Protein AF-A0A2R4WXE6-F1 (afdb_monomer_lite)

Secondary structure (DSSP, 8-state):
----------HHHHHHHHHHHHHHHHHHHHHHHHHHS-PPP-----------SHHHHHHHHHHHHHH-HHHHHHHHHHHHHHHHHHHHHHHHHHHHHHHHHHHT-TTSHHHHHHHHHHHHTTTTTTS--TT-

Foldseek 3Di:
DDPPPDPPPDPLLVVLLVQLLVLLVQLVVVVVVVVPPDDDPPPPDDDPDQPPDPVSVVVVLVVCCVVPVSNSVSLVSLLVSLLVLCVSRRLVSLVVSLVVSLVVDVVCSVVSNVSSVVSPAPRPPPHDGSVD

Sequence (132 aa):
MPVQSKPWTSPDVRAAELALDKLLSAIIAHDATRDQEPRGPIKATPFWFVSLDDAALAQAAFDELVRDPIHYALRHGVKRLGRELHRLGGLDAMSAAIDRVADMDPRHSGRRVSIMDSAWNGIGEGSARWWS

pLDDT: mean 81.9, std 17.89, range [36.03, 98.31]

Structure (mmCIF, N/CA/C/O backbone):
data_AF-A0A2R4WXE6-F1
#
_entry.id   AF-A0A2R4WXE6-F1
#
loop_
_atom_site.group_PDB
_atom_site.id
_atom_site.type_symbol
_atom_site.label_atom_id
_atom_site.label_alt_id
_atom_site.label_comp_id
_atom_site.label_asym_id
_atom_site.label_entity_id
_atom_site.label_seq_id
_atom_site.pdbx_PDB_ins_code
_atom_site.Cartn_x
_atom_site.Cartn_y
_atom_site.Cartn_z
_atom_site.occupancy
_atom_site.B_iso_or_equiv
_atom_site.auth_seq_id
_atom_site.auth_comp_id
_atom_site.auth_asym_id
_atom_site.auth_atom_id
_atom_site.pdbx_PDB_model_num
ATOM 1 N N . MET A 1 1 ? -22.495 15.447 20.104 1.00 36.03 1 MET A N 1
ATOM 2 C CA . MET A 1 1 ? -22.653 13.985 20.272 1.00 36.03 1 MET A CA 1
ATOM 3 C C . MET A 1 1 ? -21.298 13.345 20.040 1.00 36.03 1 MET A C 1
ATOM 5 O O . MET A 1 1 ? -20.659 13.757 19.079 1.00 36.03 1 MET A O 1
ATOM 9 N N . PRO A 1 2 ? -20.813 12.426 20.889 1.00 42.31 2 PRO A N 1
ATOM 10 C CA . PRO A 1 2 ? -19.559 11.748 20.606 1.00 42.31 2 PRO A CA 1
ATOM 11 C C . PRO A 1 2 ? -19.811 10.750 19.475 1.00 42.31 2 PRO A C 1
ATOM 13 O O . PRO A 1 2 ? -20.655 9.862 19.598 1.00 42.31 2 PRO A O 1
ATOM 16 N N . VAL A 1 3 ? -19.116 10.933 18.354 1.00 44.25 3 VAL A N 1
ATOM 17 C CA . VAL A 1 3 ? -19.030 9.923 17.299 1.00 44.25 3 VAL A CA 1
ATOM 18 C C . VAL A 1 3 ? -18.287 8.751 17.929 1.00 44.25 3 VAL A C 1
ATOM 20 O O . VAL A 1 3 ? -17.094 8.849 18.204 1.00 44.25 3 VAL A O 1
ATOM 23 N N . GLN A 1 4 ? -19.006 7.682 18.270 1.00 40.66 4 GLN A N 1
ATOM 24 C CA . GLN A 1 4 ? -18.375 6.431 18.674 1.00 40.66 4 GLN A CA 1
ATOM 25 C C . GLN A 1 4 ? -17.596 5.916 17.463 1.00 40.66 4 GLN A C 1
ATOM 27 O O . GLN A 1 4 ? -18.180 5.346 16.541 1.00 40.66 4 GLN A O 1
ATOM 32 N N . SER A 1 5 ? -16.287 6.157 17.443 1.00 49.50 5 SER A N 1
ATOM 33 C CA . SER A 1 5 ? -15.366 5.506 16.524 1.00 49.50 5 SER A CA 1
ATOM 34 C C . SER A 1 5 ? -15.439 4.011 16.808 1.00 49.50 5 SER A C 1
ATOM 36 O O . SER A 1 5 ? -14.995 3.510 17.842 1.00 49.50 5 SER A O 1
ATOM 38 N N . LYS A 1 6 ? -16.111 3.291 15.912 1.00 51.56 6 LYS A N 1
ATOM 39 C CA . LYS A 1 6 ? -16.199 1.837 15.965 1.00 51.56 6 LYS A CA 1
ATOM 40 C C . LYS A 1 6 ? -14.758 1.310 15.973 1.00 51.56 6 LYS A C 1
ATOM 42 O O . LYS A 1 6 ? -13.995 1.690 15.085 1.00 51.56 6 LYS A O 1
ATOM 47 N N . PRO A 1 7 ? -14.339 0.474 16.937 1.00 54.12 7 PRO A N 1
ATOM 48 C CA . PRO A 1 7 ? -13.027 -0.138 16.846 1.00 54.12 7 PRO A CA 1
ATOM 49 C C . PRO A 1 7 ? -13.044 -1.025 15.599 1.00 54.12 7 PRO A C 1
ATOM 51 O O . PRO A 1 7 ? -13.795 -1.998 15.526 1.00 54.12 7 PRO A O 1
ATOM 54 N N 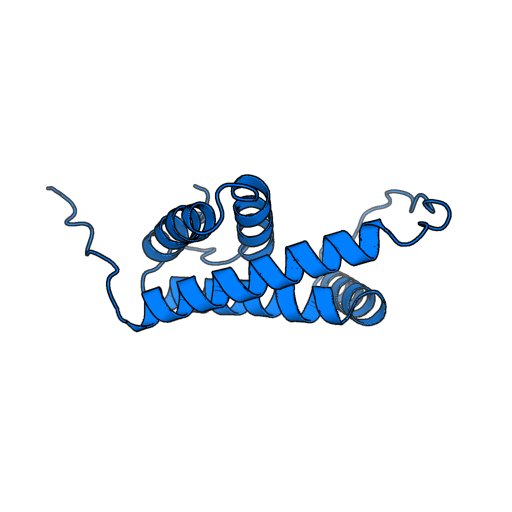. TRP A 1 8 ? -12.272 -0.652 14.578 1.00 60.38 8 TRP A N 1
ATOM 55 C CA . TRP A 1 8 ? -12.061 -1.460 13.379 1.00 60.38 8 TRP A CA 1
ATOM 56 C C . TRP A 1 8 ? -11.172 -2.658 13.754 1.00 60.38 8 TRP A C 1
ATOM 58 O O . TRP A 1 8 ? -9.976 -2.703 13.469 1.00 60.38 8 TRP A O 1
ATOM 68 N N . THR A 1 9 ? -11.755 -3.588 14.509 1.00 65.56 9 THR A N 1
ATOM 69 C CA . THR A 1 9 ? -11.184 -4.856 14.978 1.00 65.56 9 THR A CA 1
ATOM 70 C C . THR A 1 9 ? -11.897 -6.029 14.307 1.00 65.56 9 THR A C 1
ATOM 72 O O . THR A 1 9 ? -12.121 -7.071 14.920 1.00 65.56 9 THR A O 1
ATOM 75 N N . SER A 1 10 ? -12.284 -5.878 13.035 1.00 78.75 10 SER A N 1
ATOM 76 C CA . SER A 1 10 ? -12.708 -7.043 12.264 1.00 78.75 10 SER A CA 1
ATOM 77 C C . SER A 1 10 ? -11.478 -7.907 11.942 1.00 78.75 10 SER A C 1
ATOM 79 O O . SER A 1 10 ? -10.407 -7.368 11.633 1.00 78.75 10 SER A O 1
ATOM 81 N N . PRO A 1 11 ? -11.603 -9.245 11.993 1.00 85.69 11 PRO A N 1
ATOM 82 C CA . PRO A 1 11 ? -10.546 -10.153 11.550 1.00 85.69 11 PRO A CA 1
ATOM 83 C C . PRO A 1 11 ? -10.044 -9.835 10.134 1.00 85.69 11 PRO A C 1
ATOM 85 O O . PRO A 1 11 ? -8.852 -9.961 9.867 1.00 85.69 11 PRO A O 1
ATOM 88 N N . ASP A 1 12 ? -10.931 -9.348 9.262 1.00 89.50 12 ASP A N 1
ATOM 89 C CA . ASP A 1 12 ? -10.614 -8.994 7.876 1.00 89.50 12 ASP A CA 1
ATOM 90 C C . ASP A 1 12 ? -9.703 -7.765 7.771 1.00 89.50 12 ASP A C 1
ATOM 92 O O . ASP A 1 12 ? -8.735 -7.785 7.011 1.00 89.50 12 ASP A O 1
ATOM 96 N N . VAL A 1 13 ? -9.951 -6.716 8.569 1.00 90.88 13 VAL A N 1
ATOM 97 C CA . VAL A 1 13 ? -9.065 -5.538 8.629 1.00 90.88 13 VAL A CA 1
ATOM 98 C C . VAL A 1 13 ? -7.688 -5.956 9.130 1.00 90.88 13 VAL A C 1
ATOM 100 O O . VAL A 1 13 ? -6.676 -5.595 8.534 1.00 90.88 13 VAL A O 1
ATOM 103 N N . ARG A 1 14 ? -7.632 -6.800 10.168 1.00 92.81 14 ARG A N 1
ATOM 104 C CA . ARG A 1 14 ? -6.352 -7.295 10.682 1.00 92.81 14 ARG A CA 1
ATOM 105 C C . ARG A 1 14 ? -5.606 -8.157 9.661 1.00 92.81 14 ARG A C 1
ATOM 107 O O . ARG A 1 14 ? -4.385 -8.059 9.548 1.00 92.81 14 ARG A O 1
ATOM 114 N N . ALA A 1 15 ? -6.316 -8.995 8.911 1.00 94.56 15 ALA A N 1
ATOM 115 C CA . ALA A 1 15 ? -5.725 -9.782 7.834 1.00 94.56 15 ALA A CA 1
ATOM 116 C C . ALA A 1 15 ? -5.170 -8.884 6.715 1.00 94.56 15 ALA A C 1
ATOM 118 O O . ALA A 1 15 ? -4.072 -9.141 6.218 1.00 94.56 15 ALA A O 1
ATOM 119 N N . ALA A 1 16 ? -5.881 -7.807 6.365 1.00 95.25 16 ALA A N 1
ATOM 120 C CA . ALA A 1 16 ? -5.413 -6.818 5.400 1.00 95.25 16 ALA A CA 1
ATOM 121 C C . ALA A 1 16 ? -4.157 -6.075 5.890 1.00 95.25 16 ALA A C 1
ATOM 123 O O . ALA A 1 16 ? -3.207 -5.945 5.122 1.00 95.25 16 ALA A O 1
ATOM 124 N N . GLU A 1 17 ? -4.098 -5.664 7.161 1.00 95.94 17 GLU A N 1
ATOM 125 C CA . GLU A 1 17 ? -2.903 -5.055 7.773 1.00 95.94 17 GLU A CA 1
ATOM 126 C C . GLU A 1 17 ? -1.681 -5.988 7.705 1.00 95.94 17 GLU A C 1
ATOM 128 O O . GLU A 1 17 ? -0.598 -5.575 7.297 1.00 95.94 17 GLU A O 1
ATOM 133 N N . LEU A 1 18 ? -1.846 -7.271 8.048 1.00 97.19 18 LEU A N 1
ATOM 134 C CA . LEU A 1 18 ? -0.762 -8.260 7.974 1.00 97.19 18 LEU A CA 1
ATOM 135 C C . LEU A 1 18 ? -0.321 -8.541 6.530 1.00 97.19 18 LEU A C 1
ATOM 137 O O . LEU A 1 18 ? 0.850 -8.820 6.272 1.00 97.19 18 LEU A O 1
ATOM 141 N N . ALA A 1 19 ? -1.250 -8.497 5.576 1.00 97.88 19 ALA A N 1
ATOM 142 C CA . ALA A 1 19 ? -0.919 -8.614 4.162 1.00 97.88 19 ALA A CA 1
ATOM 143 C C . ALA A 1 19 ? -0.166 -7.370 3.658 1.00 97.88 19 ALA A C 1
ATOM 145 O O . ALA A 1 19 ? 0.808 -7.517 2.919 1.00 97.88 19 ALA A O 1
ATOM 146 N N . LEU A 1 20 ? -0.561 -6.167 4.094 1.00 97.94 20 LEU A N 1
ATOM 147 C CA . LEU A 1 20 ? 0.158 -4.924 3.811 1.00 97.94 20 LEU A CA 1
ATOM 148 C C . LEU A 1 20 ? 1.583 -4.971 4.357 1.00 97.94 20 LEU A C 1
ATOM 150 O O . LEU A 1 20 ? 2.511 -4.690 3.608 1.00 97.94 20 LEU A O 1
ATOM 154 N N . ASP A 1 21 ? 1.774 -5.394 5.606 1.00 98.25 21 ASP A N 1
ATOM 155 C CA . ASP A 1 21 ? 3.103 -5.547 6.207 1.00 98.25 21 ASP A CA 1
ATOM 156 C C . ASP A 1 21 ? 4.039 -6.417 5.353 1.00 98.25 21 ASP A C 1
ATOM 158 O O . ASP A 1 21 ? 5.163 -6.012 5.034 1.00 98.25 21 ASP A O 1
ATOM 162 N N . LYS A 1 22 ? 3.552 -7.577 4.897 1.00 98.31 22 LYS A N 1
ATOM 163 C CA . LYS A 1 22 ? 4.322 -8.476 4.025 1.00 98.31 22 LYS A CA 1
ATOM 164 C C . LYS A 1 22 ? 4.643 -7.842 2.675 1.00 98.31 22 LYS A C 1
ATOM 166 O O . LYS A 1 22 ? 5.778 -7.946 2.213 1.00 98.31 22 LYS A O 1
ATOM 171 N N . LEU A 1 23 ? 3.666 -7.190 2.042 1.00 98.19 23 LEU A N 1
ATOM 172 C CA . LEU A 1 23 ? 3.869 -6.535 0.749 1.00 98.19 23 LEU A CA 1
ATOM 173 C C . LEU A 1 23 ? 4.866 -5.381 0.858 1.00 98.19 23 LEU A C 1
ATOM 175 O O . LEU A 1 23 ? 5.770 -5.283 0.038 1.00 98.19 23 LEU A O 1
ATOM 179 N N . LEU A 1 24 ? 4.742 -4.537 1.880 1.00 97.88 24 LEU A N 1
ATOM 180 C CA . LEU A 1 24 ? 5.643 -3.408 2.095 1.00 97.88 24 LEU A CA 1
ATOM 181 C C . LEU A 1 24 ? 7.060 -3.877 2.419 1.00 97.88 24 LEU A C 1
ATOM 183 O O . LEU A 1 24 ? 8.014 -3.341 1.860 1.00 97.88 24 LEU A O 1
ATOM 187 N N . SER A 1 25 ? 7.202 -4.914 3.249 1.00 97.81 25 SER A N 1
ATOM 188 C CA . SER A 1 25 ? 8.501 -5.544 3.518 1.00 97.81 25 SER A CA 1
ATOM 189 C C . SER A 1 25 ? 9.141 -6.072 2.234 1.00 97.81 25 SER A C 1
ATOM 191 O O . SER A 1 25 ? 10.328 -5.852 2.002 1.00 97.81 25 SER A O 1
ATOM 193 N N . ALA A 1 26 ? 8.353 -6.715 1.366 1.00 97.69 26 ALA A N 1
ATOM 194 C CA . ALA A 1 26 ? 8.828 -7.203 0.076 1.00 97.69 26 ALA A CA 1
ATOM 195 C C . ALA A 1 26 ? 9.234 -6.060 -0.869 1.00 97.69 26 ALA A C 1
ATOM 197 O O . ALA A 1 26 ? 10.269 -6.163 -1.519 1.00 97.69 26 ALA A O 1
ATOM 198 N N . ILE A 1 27 ? 8.472 -4.960 -0.917 1.00 96.56 27 ILE A N 1
ATOM 199 C CA . ILE A 1 27 ? 8.817 -3.775 -1.724 1.00 96.56 27 ILE A CA 1
ATOM 200 C C . ILE A 1 27 ? 10.132 -3.170 -1.241 1.00 96.56 27 ILE A C 1
ATOM 202 O O . ILE A 1 27 ? 11.008 -2.896 -2.053 1.00 96.56 27 ILE A O 1
ATOM 206 N N . ILE A 1 28 ? 10.288 -2.988 0.072 1.00 95.88 28 ILE A N 1
ATOM 207 C CA . ILE A 1 28 ? 11.497 -2.407 0.664 1.00 95.88 28 ILE A CA 1
ATOM 208 C C . ILE A 1 28 ? 12.712 -3.301 0.397 1.00 95.88 28 ILE A C 1
ATOM 210 O O . ILE A 1 28 ? 13.764 -2.795 0.013 1.00 95.88 28 ILE A O 1
ATOM 214 N N . ALA A 1 29 ? 12.571 -4.619 0.555 1.00 95.31 29 ALA A N 1
ATOM 215 C CA . ALA A 1 29 ? 13.643 -5.564 0.261 1.00 95.31 29 ALA A CA 1
ATOM 216 C C . ALA A 1 29 ? 14.022 -5.559 -1.230 1.00 95.31 29 ALA A C 1
ATOM 218 O O . ALA A 1 29 ? 15.203 -5.480 -1.558 1.00 95.31 29 ALA A O 1
ATOM 219 N N . HIS A 1 30 ? 13.029 -5.584 -2.125 1.00 94.19 30 HIS A N 1
ATOM 220 C CA . HIS A 1 30 ? 13.244 -5.530 -3.574 1.00 94.19 30 HIS A CA 1
ATOM 221 C C . HIS A 1 30 ? 13.915 -4.223 -4.004 1.00 94.19 30 HIS A C 1
ATOM 223 O O . HIS A 1 30 ? 14.886 -4.243 -4.756 1.00 94.19 30 HIS A O 1
ATOM 229 N N . ASP A 1 31 ? 13.452 -3.088 -3.474 1.00 90.69 31 ASP A N 1
ATOM 230 C CA . ASP A 1 31 ? 14.061 -1.780 -3.715 1.00 90.69 31 ASP A CA 1
ATOM 231 C C . ASP A 1 31 ? 15.516 -1.745 -3.226 1.00 90.69 31 ASP A C 1
ATOM 233 O O . ASP A 1 31 ? 16.376 -1.229 -3.935 1.00 90.69 31 ASP A O 1
ATOM 237 N N . ALA A 1 32 ? 15.809 -2.323 -2.056 1.00 90.81 32 ALA A N 1
ATOM 238 C CA . ALA A 1 32 ? 17.167 -2.392 -1.522 1.00 90.81 32 ALA A CA 1
ATOM 239 C C . ALA A 1 32 ? 18.098 -3.244 -2.399 1.00 90.81 32 ALA A C 1
ATOM 241 O O . ALA A 1 32 ? 19.246 -2.860 -2.609 1.00 90.81 32 ALA A O 1
ATOM 242 N N . THR A 1 33 ? 17.616 -4.368 -2.941 1.00 89.06 33 THR A N 1
ATOM 243 C CA . THR A 1 33 ? 18.376 -5.178 -3.907 1.00 89.06 33 THR A CA 1
ATOM 244 C C . THR A 1 33 ? 18.603 -4.415 -5.210 1.00 89.06 33 THR A C 1
ATOM 246 O O . THR A 1 33 ? 19.733 -4.346 -5.685 1.00 89.06 33 THR A O 1
ATOM 249 N N . ARG A 1 34 ? 17.563 -3.772 -5.753 1.00 82.31 34 ARG A N 1
ATOM 250 C CA . ARG A 1 34 ? 17.662 -2.967 -6.978 1.00 82.31 34 ARG A CA 1
ATOM 251 C C . ARG A 1 34 ? 18.624 -1.788 -6.821 1.00 82.31 34 ARG A C 1
ATOM 253 O O . ARG A 1 34 ? 19.340 -1.450 -7.755 1.00 82.31 34 ARG A O 1
ATOM 260 N N . ASP A 1 35 ? 18.649 -1.149 -5.656 1.00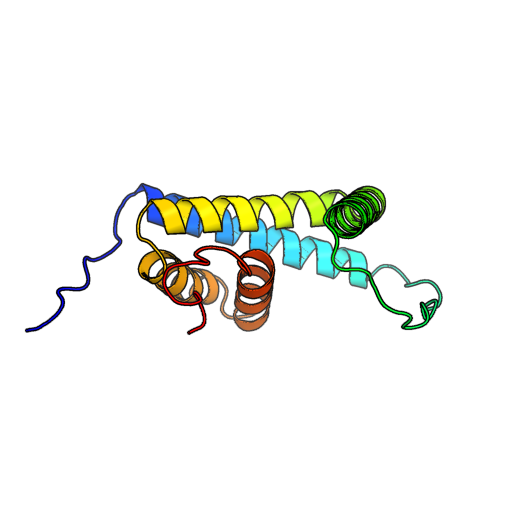 83.12 35 ASP A N 1
ATOM 261 C CA . ASP A 1 35 ? 19.529 -0.008 -5.383 1.00 83.12 35 ASP A CA 1
ATOM 262 C C . ASP A 1 35 ? 21.010 -0.410 -5.246 1.00 83.12 35 ASP A C 1
ATOM 264 O O . ASP A 1 35 ? 21.884 0.446 -5.394 1.00 83.12 35 ASP A O 1
ATOM 268 N N . GLN A 1 36 ? 21.303 -1.691 -4.996 1.00 81.50 36 GLN A N 1
ATOM 269 C CA . GLN A 1 36 ? 22.666 -2.239 -5.012 1.00 81.50 36 GLN A CA 1
ATOM 270 C C . GLN A 1 36 ? 23.170 -2.528 -6.431 1.00 81.50 36 GLN A C 1
ATOM 272 O O . GLN A 1 36 ? 24.381 -2.622 -6.640 1.00 81.50 36 GLN A O 1
ATOM 277 N N . GLU A 1 37 ? 22.274 -2.655 -7.412 1.00 75.56 37 GLU A N 1
ATOM 278 C CA . GLU A 1 37 ? 22.669 -2.812 -8.806 1.00 75.56 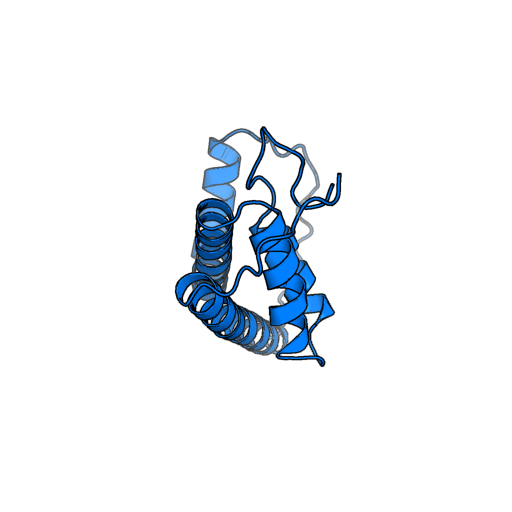37 GLU A CA 1
ATOM 279 C C . GLU A 1 37 ? 23.181 -1.472 -9.362 1.00 75.56 37 GLU A C 1
ATOM 281 O O . GLU A 1 37 ? 22.564 -0.420 -9.150 1.00 75.56 37 GLU A O 1
ATOM 286 N N . PRO A 1 38 ? 24.317 -1.462 -10.083 1.00 67.56 38 PRO A N 1
ATOM 287 C CA . PRO A 1 38 ? 24.860 -0.239 -10.651 1.00 67.56 38 PRO A CA 1
ATOM 288 C C . PRO A 1 38 ? 23.857 0.371 -11.633 1.00 67.56 38 PRO A C 1
ATOM 290 O O . PRO A 1 38 ? 23.615 -0.148 -12.724 1.00 67.56 38 PRO A O 1
ATOM 293 N N . ARG A 1 39 ? 23.275 1.510 -11.243 1.00 62.59 39 ARG A N 1
ATOM 294 C CA . ARG A 1 39 ? 22.390 2.284 -12.111 1.00 62.59 39 ARG A CA 1
ATOM 295 C C . ARG A 1 39 ? 23.179 2.755 -13.331 1.00 62.59 39 ARG A C 1
ATOM 297 O O . ARG A 1 39 ? 24.173 3.468 -13.202 1.00 62.59 39 ARG A O 1
ATOM 304 N N . GLY A 1 40 ? 22.706 2.387 -14.522 1.00 62.59 40 GLY A N 1
ATOM 305 C CA . GLY A 1 40 ? 23.126 3.039 -15.760 1.00 62.59 40 GLY A CA 1
ATOM 306 C C . GLY A 1 40 ? 22.862 4.553 -15.696 1.00 62.59 40 GLY A C 1
ATOM 307 O O . GLY A 1 40 ? 22.100 5.011 -14.839 1.00 62.59 40 GLY A O 1
ATOM 308 N N . PRO A 1 41 ? 23.478 5.354 -16.582 1.00 60.78 41 PRO A N 1
ATOM 309 C CA . PRO A 1 41 ? 23.346 6.807 -16.546 1.00 60.78 41 PRO A CA 1
ATOM 310 C C . PRO A 1 41 ? 21.871 7.217 -16.520 1.00 60.78 41 PRO A C 1
ATOM 312 O O . PRO A 1 41 ? 21.073 6.736 -17.329 1.00 60.78 41 PRO A O 1
ATOM 315 N N . ILE A 1 42 ? 21.517 8.103 -15.581 1.00 55.81 42 ILE A N 1
ATOM 316 C CA . ILE A 1 42 ? 20.177 8.684 -15.476 1.00 55.81 42 ILE A CA 1
ATOM 317 C C . ILE A 1 42 ? 19.910 9.419 -16.789 1.00 55.81 42 ILE A C 1
ATOM 319 O O . ILE A 1 42 ? 20.426 10.512 -17.025 1.00 55.81 42 ILE A O 1
ATOM 323 N N . LYS A 1 43 ? 19.123 8.807 -17.676 1.00 53.47 43 LYS A N 1
ATOM 324 C CA . LYS A 1 43 ? 18.616 9.488 -18.862 1.00 53.47 43 LYS A CA 1
ATOM 325 C C . LYS A 1 43 ? 17.563 10.470 -18.371 1.00 53.47 43 LYS A C 1
ATOM 327 O O . LYS A 1 43 ? 16.469 10.060 -17.997 1.00 53.47 43 LYS A O 1
ATOM 332 N N . ALA A 1 44 ? 17.919 11.751 -18.318 1.00 48.41 44 ALA A N 1
ATOM 333 C CA . ALA A 1 44 ? 16.972 12.819 -18.048 1.00 48.41 44 ALA A CA 1
ATOM 334 C C . ALA A 1 44 ? 15.900 12.793 -19.146 1.00 48.41 44 ALA A C 1
ATOM 336 O O . ALA A 1 44 ? 16.152 13.202 -20.277 1.00 48.41 44 ALA A O 1
ATOM 337 N N . THR A 1 45 ? 14.725 12.251 -18.836 1.00 53.09 45 THR A N 1
ATOM 338 C CA . THR A 1 45 ? 13.544 12.388 -19.687 1.00 53.09 45 THR A CA 1
ATOM 339 C C . THR A 1 45 ? 13.061 13.832 -19.591 1.00 53.09 45 THR A C 1
ATOM 341 O O . THR A 1 45 ? 12.753 14.286 -18.487 1.00 53.09 45 THR A O 1
ATOM 344 N N . PRO A 1 46 ? 13.026 14.577 -20.705 1.00 44.47 46 PRO A N 1
ATOM 345 C CA . PRO A 1 46 ? 12.610 15.966 -20.677 1.00 44.47 46 PRO A CA 1
ATOM 346 C C . PRO A 1 46 ? 11.101 16.111 -20.417 1.00 44.47 46 PRO A C 1
ATOM 348 O O . PRO A 1 46 ? 10.288 15.284 -20.823 1.00 44.47 46 PRO A O 1
ATOM 351 N N . PHE A 1 47 ? 10.761 17.174 -19.688 1.00 43.59 47 PHE A N 1
ATOM 352 C CA . PHE A 1 47 ? 9.544 17.368 -18.884 1.00 43.59 47 PHE A CA 1
ATOM 353 C C . PHE A 1 47 ? 8.302 17.827 -19.672 1.00 43.59 47 PHE A C 1
ATOM 355 O O . PHE A 1 47 ? 7.492 18.597 -19.154 1.00 43.59 47 PHE A O 1
ATOM 362 N N . TRP A 1 48 ? 8.154 17.443 -20.939 1.00 45.94 48 TRP A N 1
ATOM 363 C CA . TRP A 1 48 ? 7.012 17.908 -21.732 1.00 45.94 48 TRP A CA 1
ATOM 364 C C . TRP A 1 48 ? 5.721 17.209 -21.294 1.00 45.94 48 TRP A C 1
ATOM 366 O O . TRP A 1 48 ? 5.698 15.992 -21.137 1.00 45.94 48 TRP A O 1
ATOM 376 N N . PHE A 1 49 ? 4.680 18.026 -21.103 1.00 45.09 49 PHE A N 1
ATOM 377 C CA . PHE A 1 49 ? 3.291 17.699 -20.771 1.00 45.09 49 PHE A CA 1
ATOM 378 C C . PHE A 1 49 ? 2.909 16.225 -20.954 1.00 45.09 49 PHE A C 1
ATOM 380 O O . PHE A 1 49 ? 2.605 15.772 -22.056 1.00 45.09 49 PHE A O 1
ATOM 387 N N . VAL A 1 50 ? 2.859 15.497 -19.837 1.00 51.72 50 VAL A N 1
ATOM 388 C CA . VAL A 1 50 ? 2.140 14.226 -19.770 1.00 51.72 50 VAL A CA 1
ATOM 389 C C . VAL A 1 50 ? 0.657 14.576 -19.845 1.00 51.72 50 VAL A C 1
ATOM 391 O O . VAL A 1 50 ? 0.112 15.171 -18.915 1.00 51.72 50 VAL A O 1
ATOM 394 N N . SER A 1 51 ? 0.016 14.261 -20.971 1.00 52.34 51 SER A N 1
ATOM 395 C CA . SER A 1 51 ? -1.444 14.179 -21.015 1.00 52.34 51 SER A CA 1
ATOM 396 C C . SER A 1 51 ? -1.861 13.177 -19.940 1.00 52.34 51 SER A C 1
ATOM 398 O O . SER A 1 51 ? -1.411 12.037 -19.965 1.00 52.34 51 SER A O 1
ATOM 400 N N . LEU A 1 52 ? -2.662 13.601 -18.963 1.00 62.75 52 LEU A N 1
ATOM 401 C CA . LEU A 1 52 ? -3.241 12.720 -17.941 1.00 62.75 52 LEU A CA 1
ATOM 402 C C . LEU A 1 52 ? -4.518 12.057 -18.477 1.00 62.75 52 LEU A C 1
ATOM 404 O O . LEU A 1 52 ? -5.520 11.981 -17.770 1.00 62.75 52 LEU A O 1
ATOM 408 N N . ASP A 1 53 ? -4.515 11.650 -19.745 1.00 75.69 53 ASP A N 1
ATOM 409 C CA . ASP A 1 53 ? -5.591 10.819 -20.265 1.00 75.69 53 ASP A CA 1
ATOM 410 C C . ASP A 1 53 ? -5.380 9.352 -19.869 1.00 75.69 53 ASP A C 1
ATOM 412 O O . ASP A 1 53 ? -4.282 8.911 -19.506 1.00 75.69 53 ASP A O 1
ATOM 416 N N . ASP A 1 54 ? -6.469 8.588 -19.917 1.00 73.06 54 ASP A N 1
ATOM 417 C CA . ASP A 1 54 ? -6.470 7.186 -19.503 1.00 73.06 54 ASP A CA 1
ATOM 418 C C . ASP A 1 54 ? -5.489 6.336 -20.325 1.00 73.06 54 ASP A C 1
ATOM 420 O O . ASP A 1 54 ? -4.920 5.374 -19.806 1.00 73.06 54 ASP A O 1
ATOM 424 N N . ALA A 1 55 ? -5.253 6.694 -21.592 1.00 80.75 55 ALA A N 1
ATOM 425 C CA . ALA A 1 55 ? -4.340 5.970 -22.470 1.00 80.75 55 ALA A CA 1
ATOM 426 C C . ALA A 1 55 ? -2.876 6.176 -22.054 1.00 80.75 55 ALA A C 1
ATOM 428 O O . ALA A 1 55 ? -2.116 5.210 -21.979 1.00 80.75 55 ALA A O 1
ATOM 429 N N . ALA A 1 56 ? -2.486 7.405 -21.721 1.00 80.25 56 ALA A N 1
ATOM 430 C CA . ALA A 1 56 ? -1.158 7.724 -21.213 1.00 80.25 56 ALA A CA 1
ATOM 431 C C . ALA A 1 56 ? -0.897 7.081 -19.841 1.00 80.25 56 ALA A C 1
ATOM 433 O O . ALA A 1 56 ? 0.188 6.543 -19.609 1.00 80.25 56 ALA A O 1
ATOM 434 N N . LEU A 1 57 ? -1.897 7.062 -18.951 1.00 76.25 57 LEU A N 1
ATOM 435 C CA . LEU A 1 57 ? -1.808 6.357 -17.666 1.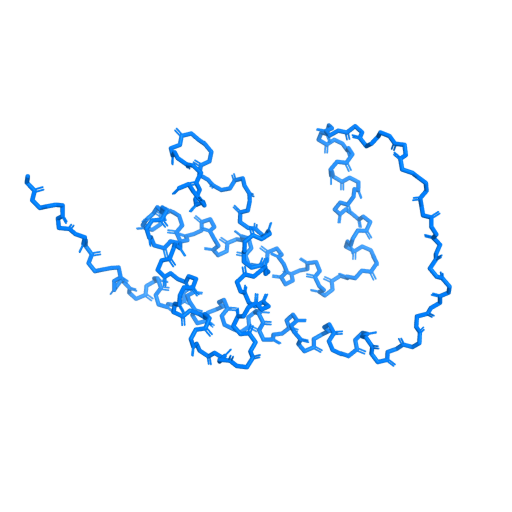00 76.25 57 LEU A CA 1
ATOM 436 C C . LEU A 1 57 ? -1.668 4.840 -17.855 1.00 76.25 57 LEU A C 1
ATOM 438 O O . LEU A 1 57 ? -0.863 4.207 -17.167 1.00 76.25 57 LEU A O 1
ATOM 442 N N . ALA A 1 58 ? -2.412 4.256 -18.799 1.00 81.00 58 ALA A N 1
ATOM 443 C CA . ALA A 1 58 ? -2.309 2.838 -19.130 1.00 81.00 58 ALA A CA 1
ATOM 444 C C . ALA A 1 58 ? -0.933 2.483 -19.714 1.00 81.00 58 ALA A C 1
ATOM 446 O O . ALA A 1 58 ? -0.343 1.478 -19.311 1.00 81.00 58 ALA A O 1
ATOM 447 N N . GLN A 1 59 ? -0.390 3.320 -20.602 1.00 83.25 59 GLN A N 1
ATOM 448 C CA . GLN A 1 59 ? 0.948 3.123 -21.158 1.00 83.25 59 GLN A CA 1
ATOM 449 C C . GLN A 1 59 ? 2.026 3.225 -20.074 1.00 83.25 59 GLN A C 1
ATOM 451 O O . GLN A 1 59 ? 2.878 2.348 -19.985 1.00 83.25 59 GLN A O 1
ATOM 456 N N . ALA A 1 60 ? 1.959 4.231 -19.197 1.00 81.75 60 ALA A N 1
ATOM 457 C CA . ALA A 1 60 ? 2.907 4.373 -18.092 1.00 81.75 60 ALA A CA 1
ATOM 458 C C . ALA A 1 60 ? 2.870 3.166 -17.136 1.00 81.75 60 ALA A C 1
ATOM 460 O O . ALA A 1 60 ? 3.915 2.693 -16.689 1.00 81.75 60 ALA A O 1
ATOM 461 N N . ALA A 1 61 ? 1.676 2.634 -16.855 1.00 83.25 61 ALA A N 1
ATOM 462 C CA . ALA A 1 61 ? 1.518 1.420 -16.060 1.00 83.25 61 ALA A CA 1
ATOM 463 C C . ALA A 1 61 ? 2.111 0.184 -16.761 1.00 83.25 61 ALA A C 1
ATOM 465 O O . ALA A 1 61 ? 2.730 -0.654 -16.105 1.00 83.25 61 ALA A O 1
ATOM 466 N N . PHE A 1 62 ? 1.945 0.069 -18.081 1.00 86.75 62 PHE A N 1
ATOM 467 C CA . PHE A 1 62 ? 2.555 -1.003 -18.867 1.00 86.75 62 PHE A CA 1
ATOM 468 C C . PHE A 1 62 ? 4.086 -0.898 -18.888 1.00 86.75 62 PHE A C 1
ATOM 470 O O . PHE A 1 62 ? 4.771 -1.894 -18.665 1.00 86.75 62 PHE A O 1
ATOM 477 N N . ASP A 1 63 ? 4.630 0.304 -19.075 1.00 88.00 63 ASP A N 1
ATOM 478 C CA . ASP A 1 63 ? 6.075 0.545 -19.069 1.00 88.00 63 ASP A CA 1
ATOM 479 C C . ASP A 1 63 ? 6.694 0.226 -17.697 1.00 88.00 63 ASP A C 1
ATOM 481 O O . ASP A 1 63 ? 7.774 -0.366 -17.620 1.00 88.00 63 ASP A O 1
ATOM 485 N N . GLU A 1 64 ? 6.004 0.566 -16.601 1.00 84.19 64 GLU A N 1
ATOM 486 C CA . GLU A 1 64 ? 6.415 0.181 -15.246 1.00 84.19 64 GLU A CA 1
ATOM 487 C C . GLU A 1 64 ? 6.431 -1.344 -15.079 1.00 84.19 64 GLU A C 1
ATOM 489 O O . GLU A 1 64 ? 7.428 -1.883 -14.597 1.00 84.19 64 GLU A O 1
ATOM 494 N N . LEU A 1 65 ? 5.378 -2.037 -15.526 1.00 90.50 65 LEU A N 1
ATOM 495 C CA . LEU A 1 65 ? 5.288 -3.499 -15.491 1.00 90.50 65 LEU A CA 1
ATOM 496 C C . LEU A 1 65 ? 6.420 -4.166 -16.284 1.00 90.50 65 LEU A C 1
ATOM 498 O O . LEU A 1 65 ? 7.013 -5.127 -15.801 1.00 90.50 65 LEU A O 1
ATOM 502 N N . VAL A 1 66 ? 6.734 -3.675 -17.485 1.00 93.19 66 VAL A N 1
ATOM 503 C CA . VAL A 1 66 ? 7.812 -4.236 -18.318 1.00 93.19 66 VAL A CA 1
ATOM 504 C C . VAL A 1 66 ? 9.181 -4.007 -17.679 1.00 93.19 66 VAL A C 1
ATOM 506 O O . VAL A 1 66 ? 10.038 -4.889 -17.726 1.00 93.19 66 VAL A O 1
ATOM 509 N N . ARG A 1 67 ? 9.399 -2.834 -17.078 1.00 89.44 67 ARG A N 1
ATOM 510 C CA . ARG A 1 67 ? 10.686 -2.469 -16.475 1.00 89.44 67 ARG A CA 1
ATOM 511 C C . ARG A 1 67 ? 10.939 -3.173 -15.143 1.00 89.44 67 ARG A C 1
ATOM 513 O O . ARG A 1 67 ? 12.069 -3.574 -14.885 1.00 89.44 67 ARG A O 1
ATOM 520 N N . ASP A 1 68 ? 9.930 -3.252 -14.281 1.00 90.81 68 ASP A N 1
ATOM 521 C CA . ASP A 1 68 ? 10.044 -3.810 -12.930 1.00 90.81 68 ASP A CA 1
ATOM 522 C C . ASP A 1 68 ? 8.750 -4.559 -12.545 1.00 90.81 68 ASP A C 1
ATOM 524 O O . ASP A 1 68 ? 7.916 -4.050 -11.785 1.00 90.81 68 ASP A O 1
ATOM 528 N N . PRO A 1 69 ? 8.551 -5.782 -13.077 1.00 92.19 69 PRO A N 1
ATOM 529 C CA . PRO A 1 69 ? 7.296 -6.513 -12.914 1.00 92.19 69 PRO A CA 1
ATOM 530 C C . PRO A 1 69 ? 7.019 -6.913 -11.463 1.00 92.19 69 PRO A C 1
ATOM 532 O O . PRO A 1 69 ? 5.859 -7.002 -11.054 1.00 92.19 69 PRO A O 1
ATOM 535 N N . ILE A 1 70 ? 8.074 -7.133 -10.673 1.00 93.81 70 ILE A N 1
ATOM 536 C CA . ILE A 1 70 ? 7.958 -7.475 -9.253 1.00 93.81 70 ILE A CA 1
ATOM 537 C C . ILE A 1 70 ? 7.449 -6.260 -8.480 1.00 93.81 70 ILE A C 1
ATOM 539 O O . ILE A 1 70 ? 6.435 -6.362 -7.785 1.00 93.81 70 ILE A O 1
ATOM 543 N N . HIS A 1 71 ? 8.096 -5.099 -8.636 1.00 92.12 71 HIS A N 1
ATOM 544 C CA . HIS A 1 71 ? 7.662 -3.877 -7.962 1.00 92.12 71 HIS A CA 1
ATOM 545 C C . HIS A 1 71 ? 6.229 -3.497 -8.362 1.00 92.12 71 HIS A C 1
ATOM 547 O O . HIS A 1 71 ? 5.408 -3.195 -7.490 1.00 92.12 71 HIS A O 1
ATOM 553 N N . TYR A 1 72 ? 5.896 -3.600 -9.655 1.00 92.25 72 TYR A N 1
ATOM 554 C CA . TYR A 1 72 ? 4.548 -3.347 -10.167 1.00 92.25 72 TYR A CA 1
ATOM 555 C C . TYR A 1 72 ? 3.492 -4.233 -9.487 1.00 92.25 72 TYR A C 1
ATOM 557 O O . TYR A 1 72 ? 2.493 -3.733 -8.960 1.00 92.25 72 TYR A O 1
ATOM 565 N N . ALA A 1 73 ? 3.714 -5.552 -9.448 1.00 95.44 73 ALA A N 1
ATOM 566 C CA . ALA A 1 73 ? 2.767 -6.493 -8.854 1.00 95.44 73 ALA A CA 1
ATOM 567 C C . ALA A 1 73 ? 2.557 -6.236 -7.352 1.00 95.44 73 ALA A C 1
ATOM 569 O O . ALA A 1 73 ? 1.419 -6.253 -6.869 1.00 95.44 73 ALA A O 1
ATOM 570 N N . LEU A 1 74 ? 3.635 -5.943 -6.617 1.00 96.19 74 LEU A N 1
ATOM 571 C CA . LEU A 1 74 ? 3.570 -5.635 -5.188 1.00 96.19 74 LEU A CA 1
ATOM 572 C C . LEU A 1 74 ? 2.794 -4.336 -4.921 1.00 96.19 74 LEU A C 1
ATOM 574 O O . LEU A 1 74 ? 1.886 -4.324 -4.086 1.00 96.19 74 LEU A O 1
ATOM 578 N N . ARG A 1 75 ? 3.081 -3.262 -5.671 1.00 94.25 75 ARG A N 1
ATOM 579 C CA . ARG A 1 75 ? 2.358 -1.977 -5.588 1.00 94.25 75 ARG A CA 1
ATOM 580 C C . ARG A 1 75 ? 0.874 -2.136 -5.901 1.00 94.25 75 ARG A C 1
ATOM 582 O O . ARG A 1 75 ? 0.026 -1.583 -5.198 1.00 94.25 75 ARG A O 1
ATOM 589 N N . HIS A 1 76 ? 0.541 -2.935 -6.913 1.00 94.31 76 HIS A N 1
ATOM 590 C CA . HIS A 1 76 ? -0.848 -3.239 -7.239 1.00 94.31 76 HIS A CA 1
ATOM 591 C C . HIS A 1 76 ? -1.548 -4.004 -6.100 1.00 94.31 76 HIS A C 1
ATOM 593 O O . HIS A 1 76 ? -2.708 -3.724 -5.784 1.00 94.31 76 HIS A O 1
ATOM 599 N N . GLY A 1 77 ? -0.840 -4.918 -5.429 1.00 97.31 77 GLY A N 1
ATOM 600 C CA . GLY A 1 77 ? -1.312 -5.579 -4.210 1.00 97.31 77 GLY A CA 1
ATOM 601 C C . GLY A 1 77 ? -1.656 -4.587 -3.094 1.00 97.31 77 GLY A C 1
ATOM 602 O O . GLY A 1 77 ? -2.754 -4.650 -2.539 1.00 97.31 77 GLY A O 1
ATOM 603 N N . VAL A 1 78 ? -0.771 -3.620 -2.827 1.00 97.69 78 VAL A N 1
ATOM 604 C CA . VAL A 1 78 ? -1.000 -2.555 -1.831 1.00 97.69 78 VAL A CA 1
ATOM 605 C C . VAL A 1 78 ? -2.240 -1.727 -2.185 1.00 97.69 78 VAL A C 1
ATOM 607 O O . VAL A 1 78 ? -3.090 -1.490 -1.324 1.00 97.69 78 VAL A O 1
ATOM 610 N N . LYS A 1 79 ? -2.405 -1.342 -3.458 1.00 95.81 79 LYS A N 1
ATOM 611 C CA . LYS A 1 79 ? -3.590 -0.604 -3.931 1.00 95.81 79 LYS A CA 1
ATOM 612 C C . LYS A 1 79 ? -4.881 -1.410 -3.775 1.00 95.81 79 LYS A C 1
ATOM 614 O O . LYS A 1 79 ? -5.908 -0.866 -3.368 1.00 95.81 79 LYS A O 1
ATOM 619 N N . ARG A 1 80 ? -4.846 -2.713 -4.073 1.00 96.50 80 ARG A N 1
ATOM 620 C CA . ARG A 1 80 ? -5.998 -3.612 -3.904 1.00 96.50 80 ARG A CA 1
ATOM 621 C C . ARG A 1 80 ? -6.414 -3.726 -2.438 1.00 96.50 80 ARG A C 1
ATOM 623 O O . ARG A 1 80 ? -7.606 -3.643 -2.160 1.00 96.50 80 ARG A O 1
ATOM 630 N N . LEU A 1 81 ? -5.459 -3.873 -1.519 1.00 97.00 81 LEU A N 1
ATOM 631 C CA . LEU A 1 81 ? -5.750 -3.908 -0.083 1.00 97.00 81 LEU A CA 1
ATOM 632 C C . LEU A 1 81 ? -6.287 -2.569 0.432 1.00 97.00 81 LEU A C 1
ATOM 634 O O . LEU A 1 81 ? -7.212 -2.574 1.233 1.00 97.00 81 LEU A O 1
ATOM 638 N N . GLY A 1 82 ? -5.799 -1.435 -0.083 1.00 95.62 82 GLY A N 1
ATOM 639 C CA . GLY A 1 82 ? -6.364 -0.117 0.233 1.00 95.62 82 GLY A CA 1
ATOM 640 C C . GLY A 1 82 ? -7.842 0.005 -0.148 1.00 95.62 82 GLY A C 1
ATOM 641 O O . GLY A 1 82 ? -8.657 0.458 0.651 1.00 95.62 82 GLY A O 1
ATOM 642 N N . ARG A 1 83 ? -8.226 -0.477 -1.340 1.00 95.31 83 ARG A N 1
ATOM 643 C CA . ARG A 1 83 ? -9.638 -0.513 -1.772 1.00 95.31 83 ARG A CA 1
ATOM 644 C C . ARG A 1 83 ? -10.492 -1.408 -0.878 1.00 95.31 83 ARG A C 1
ATOM 646 O O . ARG A 1 83 ? -11.646 -1.086 -0.613 1.00 95.31 83 ARG A O 1
ATOM 653 N N . GLU A 1 84 ? -9.929 -2.521 -0.422 1.00 95.25 84 GLU A N 1
ATOM 654 C CA . GLU A 1 84 ? -10.628 -3.451 0.460 1.00 95.25 84 GLU A CA 1
ATOM 655 C C . GLU A 1 84 ? -10.806 -2.879 1.871 1.00 95.25 84 GLU A C 1
ATOM 657 O O . GLU A 1 84 ? -11.900 -2.942 2.424 1.00 95.25 84 GLU A O 1
ATOM 662 N N . LEU A 1 85 ? -9.780 -2.228 2.423 1.00 93.88 85 LEU A N 1
ATOM 663 C CA . LEU A 1 85 ? -9.880 -1.483 3.680 1.00 93.88 85 LEU A CA 1
ATOM 664 C C . LEU A 1 85 ? -10.934 -0.375 3.589 1.00 93.88 85 LEU A C 1
ATOM 666 O O . LEU A 1 85 ? -11.788 -0.271 4.469 1.00 93.88 85 LEU A O 1
ATOM 670 N N . HIS A 1 86 ? -10.945 0.377 2.485 1.00 92.75 86 HIS A N 1
ATOM 671 C CA . HIS A 1 86 ? -11.984 1.368 2.215 1.00 92.75 86 HIS A CA 1
ATOM 672 C C . HIS A 1 86 ? -13.387 0.743 2.181 1.00 92.75 86 HIS A C 1
ATOM 674 O O . HIS A 1 86 ? -14.334 1.288 2.743 1.00 92.75 86 HIS A O 1
ATOM 680 N N . ARG A 1 87 ? -13.543 -0.428 1.555 1.00 91.69 87 ARG A N 1
ATOM 681 C CA . ARG A 1 87 ? -14.820 -1.157 1.518 1.00 91.69 87 ARG A CA 1
ATOM 682 C C . ARG A 1 87 ? -15.270 -1.612 2.911 1.00 91.69 87 ARG A C 1
ATOM 684 O O . ARG A 1 87 ? -16.466 -1.622 3.187 1.00 91.69 87 ARG A O 1
ATOM 691 N N . LEU A 1 88 ? -14.330 -2.018 3.765 1.00 90.88 88 LEU A N 1
ATOM 692 C CA . LEU A 1 88 ? -14.605 -2.549 5.102 1.00 90.88 88 LEU A CA 1
ATOM 693 C C . LEU A 1 88 ? -14.904 -1.458 6.136 1.00 90.88 88 LEU A C 1
ATOM 695 O O . LEU A 1 88 ? -15.724 -1.682 7.028 1.00 90.88 88 LEU A O 1
ATOM 699 N N . GLY A 1 89 ? -14.254 -0.298 6.036 1.00 88.31 89 GLY A N 1
ATOM 700 C CA . GLY A 1 89 ? -14.393 0.753 7.044 1.00 88.31 89 GLY A CA 1
ATOM 701 C C . GLY A 1 89 ? -14.049 2.165 6.594 1.00 88.31 89 GLY A C 1
ATOM 702 O O . GLY A 1 89 ? -13.755 3.020 7.426 1.00 88.31 89 GLY A O 1
ATOM 703 N N . GLY A 1 90 ? -14.098 2.420 5.289 1.00 90.69 90 GLY A N 1
ATOM 704 C CA . GLY A 1 90 ? -13.885 3.742 4.716 1.00 90.69 90 GLY A CA 1
ATOM 705 C C . GLY A 1 90 ? -12.490 4.297 4.990 1.00 90.69 90 GLY A C 1
ATOM 706 O O . GLY A 1 90 ? -11.519 3.556 5.165 1.00 90.69 90 GLY A O 1
ATOM 707 N N . LEU A 1 91 ? -12.408 5.626 5.022 1.00 90.19 91 LEU A N 1
ATOM 708 C CA . LEU A 1 91 ? -11.162 6.351 5.259 1.00 90.19 91 LEU A CA 1
ATOM 709 C C . LEU A 1 91 ? -10.593 6.104 6.662 1.00 90.19 91 LEU A C 1
ATOM 711 O O . LEU A 1 91 ? -9.379 6.005 6.809 1.00 90.19 91 LEU A O 1
ATOM 715 N N . ASP A 1 92 ? -11.448 5.926 7.671 1.00 88.56 92 ASP A N 1
ATOM 716 C CA . ASP A 1 92 ? -11.010 5.679 9.050 1.00 88.56 92 ASP A CA 1
ATOM 717 C C . ASP A 1 92 ? -10.238 4.359 9.172 1.00 88.56 92 ASP A C 1
ATOM 719 O O . ASP A 1 92 ? -9.207 4.298 9.843 1.00 88.56 92 ASP A O 1
ATOM 723 N N . ALA A 1 93 ? -10.708 3.298 8.505 1.00 90.75 93 ALA A N 1
ATOM 724 C CA . ALA A 1 93 ? -9.998 2.022 8.485 1.00 90.75 93 ALA A CA 1
ATOM 725 C C . ALA A 1 93 ? -8.673 2.111 7.717 1.00 90.75 93 ALA A C 1
ATOM 727 O O . ALA A 1 93 ? -7.696 1.488 8.125 1.00 90.75 93 ALA A O 1
ATOM 728 N N . MET A 1 94 ? -8.618 2.896 6.635 1.00 92.75 94 MET A N 1
ATOM 729 C CA . MET A 1 94 ? -7.369 3.144 5.908 1.00 92.75 94 MET A CA 1
ATOM 730 C C . MET A 1 94 ? -6.362 3.916 6.767 1.00 92.75 94 MET A C 1
ATOM 732 O O . MET A 1 94 ? -5.209 3.504 6.861 1.00 92.75 94 MET A O 1
ATOM 736 N N . SER A 1 95 ? -6.803 4.986 7.431 1.00 91.38 95 SER A N 1
ATOM 737 C CA . SER A 1 95 ? -5.967 5.810 8.309 1.00 91.38 95 SER A CA 1
ATOM 738 C C . SER A 1 95 ? -5.410 4.992 9.479 1.00 91.38 95 SER A C 1
ATOM 740 O O . SER A 1 95 ? -4.198 4.900 9.659 1.00 91.38 95 SER A O 1
ATOM 742 N N . ALA A 1 96 ? -6.273 4.251 10.183 1.00 92.31 96 ALA A N 1
ATOM 743 C CA . ALA A 1 96 ? -5.841 3.367 11.265 1.00 92.31 96 ALA A CA 1
ATOM 744 C C . ALA A 1 96 ? -4.874 2.265 10.792 1.00 92.31 96 ALA A C 1
ATOM 746 O O . ALA A 1 96 ? -3.980 1.863 11.540 1.00 92.31 96 ALA A O 1
ATOM 747 N N . ALA A 1 97 ? -5.046 1.758 9.566 1.00 94.25 97 ALA A N 1
ATOM 748 C CA . ALA A 1 97 ? -4.141 0.765 9.001 1.00 94.25 97 ALA A CA 1
ATOM 749 C C . ALA A 1 97 ? -2.752 1.351 8.711 1.00 94.25 97 ALA A C 1
ATOM 751 O O . ALA A 1 97 ? -1.767 0.645 8.916 1.00 94.25 97 ALA A O 1
ATOM 752 N N . ILE A 1 98 ? -2.650 2.617 8.283 1.00 94.00 98 ILE A N 1
ATOM 753 C CA . ILE A 1 98 ? -1.354 3.281 8.063 1.00 94.00 98 ILE A CA 1
ATOM 754 C C . ILE A 1 98 ? -0.544 3.295 9.350 1.00 94.00 98 ILE A C 1
ATOM 756 O O . ILE A 1 98 ? 0.582 2.798 9.348 1.00 94.00 98 ILE A O 1
ATOM 760 N N . ASP A 1 99 ? -1.134 3.794 10.436 1.00 93.38 99 ASP A N 1
ATOM 761 C CA . ASP A 1 99 ? -0.456 3.894 11.729 1.00 93.38 99 ASP A CA 1
ATOM 762 C C . ASP A 1 99 ? -0.003 2.508 12.208 1.00 93.38 99 ASP A C 1
ATOM 764 O O . ASP A 1 99 ? 1.177 2.269 12.464 1.00 93.38 99 ASP A O 1
ATOM 768 N N . ARG A 1 100 ? -0.924 1.536 12.213 1.00 95.06 100 ARG A N 1
ATOM 769 C CA . ARG A 1 100 ? -0.638 0.175 12.690 1.00 95.06 100 ARG A CA 1
ATOM 770 C C . ARG A 1 100 ? 0.421 -0.540 11.860 1.00 95.06 100 ARG A C 1
ATOM 772 O O . ARG A 1 100 ? 1.227 -1.275 12.419 1.00 95.06 100 ARG A O 1
ATOM 779 N N . VAL A 1 101 ? 0.403 -0.389 10.537 1.00 96.62 101 VAL A N 1
ATOM 780 C CA . VAL A 1 101 ? 1.362 -1.057 9.642 1.00 96.62 101 VAL A CA 1
ATOM 781 C C . VAL A 1 101 ? 2.718 -0.347 9.655 1.00 96.62 101 VAL A C 1
ATOM 783 O O . VAL A 1 101 ? 3.752 -1.007 9.508 1.00 96.62 101 VAL A O 1
ATOM 786 N N . ALA A 1 102 ? 2.747 0.972 9.860 1.00 94.25 102 ALA A N 1
ATOM 787 C CA . ALA A 1 102 ? 3.984 1.712 10.086 1.00 94.25 102 ALA A CA 1
ATOM 788 C C . ALA A 1 102 ? 4.663 1.275 11.397 1.00 94.25 102 ALA A C 1
ATOM 790 O O . ALA A 1 102 ? 5.877 1.062 11.407 1.00 94.25 102 ALA A O 1
ATOM 791 N N . ASP A 1 103 ? 3.881 1.040 12.454 1.00 95.81 103 ASP A N 1
ATOM 792 C CA . ASP A 1 103 ? 4.370 0.571 13.756 1.00 95.81 103 ASP A CA 1
ATOM 793 C C . ASP A 1 103 ? 4.924 -0.865 13.735 1.00 95.81 103 ASP A C 1
ATOM 795 O O . ASP A 1 103 ? 5.748 -1.222 14.579 1.00 95.81 103 ASP A O 1
ATOM 799 N N . MET A 1 104 ? 4.520 -1.701 12.770 1.00 97.06 104 MET A N 1
ATOM 800 C CA . MET A 1 104 ? 5.039 -3.073 12.635 1.00 97.06 104 MET A CA 1
ATOM 801 C C . MET A 1 104 ? 6.525 -3.127 12.255 1.00 97.06 104 MET A C 1
ATOM 803 O O . MET A 1 104 ? 7.189 -4.122 12.538 1.00 97.06 104 MET A O 1
ATOM 807 N N . ASP A 1 105 ? 7.060 -2.071 11.641 1.00 96.50 105 ASP A N 1
ATOM 808 C CA . ASP A 1 105 ? 8.482 -1.957 11.312 1.00 96.50 105 ASP A CA 1
ATOM 809 C C . ASP A 1 105 ? 8.945 -0.506 11.493 1.00 96.50 105 ASP A C 1
ATOM 811 O O . ASP A 1 105 ? 9.022 0.271 10.531 1.00 96.50 105 ASP A O 1
ATOM 815 N N . PRO A 1 106 ? 9.292 -0.133 12.737 1.00 95.38 106 PRO A N 1
ATOM 816 C CA . PRO A 1 106 ? 9.640 1.242 13.073 1.00 95.38 106 PRO A CA 1
ATOM 817 C C . PRO A 1 106 ? 10.839 1.788 12.292 1.00 95.38 106 PRO A C 1
ATOM 819 O O . PRO A 1 106 ? 10.967 2.999 12.130 1.00 95.38 106 PRO A O 1
ATOM 822 N N . ARG A 1 107 ? 11.723 0.913 11.788 1.00 96.31 107 ARG A N 1
ATOM 823 C CA . ARG A 1 107 ? 12.904 1.319 11.010 1.00 96.31 107 ARG A CA 1
ATOM 824 C C . ARG A 1 107 ? 12.532 1.868 9.637 1.00 96.31 107 ARG A C 1
ATOM 826 O O . ARG A 1 107 ? 13.259 2.706 9.109 1.00 96.31 107 ARG A O 1
ATOM 833 N N . HIS A 1 108 ? 11.413 1.419 9.073 1.00 96.19 108 HIS A N 1
ATOM 834 C CA . HIS A 1 108 ? 10.946 1.824 7.749 1.00 96.19 108 HIS A CA 1
ATOM 835 C C . HIS A 1 108 ? 9.574 2.505 7.779 1.00 96.19 108 HIS A C 1
ATOM 837 O O . HIS A 1 108 ? 8.947 2.639 6.728 1.00 96.19 108 HIS A O 1
ATOM 843 N N . SER A 1 109 ? 9.110 2.963 8.944 1.00 93.81 109 SER A N 1
ATOM 844 C CA . SER A 1 109 ? 7.783 3.567 9.135 1.00 93.81 109 SER A CA 1
ATOM 845 C C . SER A 1 109 ? 7.473 4.648 8.092 1.00 93.81 109 SER A C 1
ATOM 847 O O . SER A 1 109 ? 6.502 4.527 7.349 1.00 93.81 109 SER A O 1
ATOM 849 N N . GLY A 1 110 ? 8.353 5.639 7.921 1.00 93.31 110 GLY A N 1
ATOM 850 C CA . GLY A 1 110 ? 8.165 6.705 6.928 1.00 93.31 110 GLY A CA 1
ATOM 851 C C . GLY A 1 110 ? 8.110 6.202 5.478 1.00 93.31 110 GLY A C 1
ATOM 852 O O . GLY A 1 110 ? 7.291 6.666 4.684 1.00 93.31 110 GLY A O 1
ATOM 853 N N . ARG A 1 111 ? 8.930 5.202 5.126 1.00 94.88 111 ARG A N 1
ATOM 854 C CA . ARG A 1 111 ? 8.922 4.580 3.788 1.00 94.88 111 ARG A CA 1
ATOM 855 C C . ARG A 1 111 ? 7.611 3.827 3.548 1.00 94.88 111 ARG A C 1
ATOM 857 O O . ARG A 1 111 ? 7.040 3.935 2.468 1.00 94.88 111 ARG A O 1
ATOM 864 N N . ARG A 1 112 ? 7.122 3.100 4.555 1.00 97.19 112 ARG A N 1
ATOM 865 C CA . ARG A 1 112 ? 5.849 2.367 4.518 1.00 97.19 112 ARG A CA 1
ATOM 866 C C . ARG A 1 112 ? 4.668 3.309 4.315 1.00 97.19 112 ARG A C 1
ATOM 868 O O . ARG A 1 112 ? 3.871 3.068 3.411 1.00 97.19 112 ARG A O 1
ATOM 875 N N . VAL A 1 113 ? 4.611 4.395 5.089 1.00 95.44 113 VAL A N 1
ATOM 876 C CA . VAL A 1 113 ? 3.599 5.453 4.940 1.00 95.44 113 VAL A CA 1
ATOM 877 C C . VAL A 1 113 ? 3.627 6.008 3.519 1.00 95.44 113 VAL A C 1
ATOM 879 O O . VAL A 1 113 ? 2.598 6.015 2.859 1.00 95.44 113 VAL A O 1
ATOM 882 N N . SER A 1 114 ? 4.803 6.376 3.002 1.00 92.88 114 SER A N 1
ATOM 883 C CA . SER A 1 114 ? 4.936 6.933 1.648 1.00 92.88 114 SER A CA 1
ATOM 884 C C . SER A 1 114 ? 4.477 5.973 0.540 1.00 92.88 114 SER A C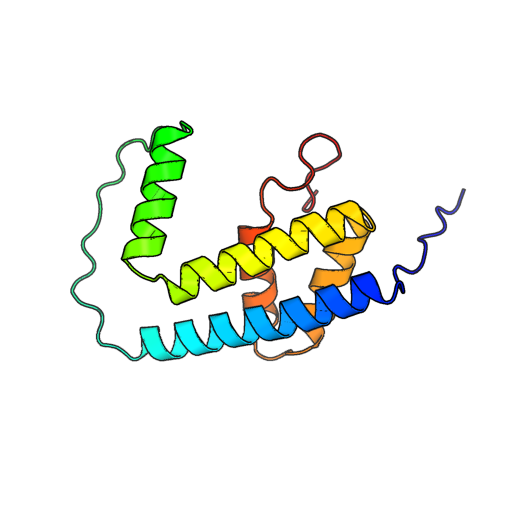 1
ATOM 886 O O . SER A 1 114 ? 3.819 6.396 -0.413 1.00 92.88 114 SER A O 1
ATOM 888 N N . ILE A 1 115 ? 4.785 4.675 0.653 1.00 94.56 115 ILE A N 1
ATOM 889 C CA . ILE A 1 115 ? 4.341 3.672 -0.328 1.00 94.56 115 ILE A CA 1
ATOM 890 C C . ILE A 1 115 ? 2.816 3.522 -0.298 1.00 94.56 115 ILE A C 1
ATOM 892 O O . ILE A 1 115 ? 2.197 3.497 -1.364 1.00 94.56 115 ILE A O 1
ATOM 896 N N . MET A 1 116 ? 2.219 3.415 0.896 1.00 95.81 116 MET A N 1
ATOM 897 C CA . MET A 1 116 ? 0.763 3.318 1.056 1.00 95.81 116 MET A CA 1
ATOM 898 C C . MET A 1 116 ? 0.069 4.583 0.547 1.00 95.81 116 MET A C 1
ATOM 900 O O . MET A 1 116 ? -0.848 4.475 -0.262 1.00 95.81 116 MET A O 1
ATOM 904 N N . ASP A 1 117 ? 0.569 5.760 0.926 1.00 91.19 117 ASP A N 1
ATOM 905 C CA . ASP A 1 117 ? 0.041 7.062 0.516 1.00 91.19 117 ASP A CA 1
ATOM 906 C C . ASP A 1 117 ? -0.009 7.201 -1.011 1.00 91.19 117 ASP A C 1
ATOM 908 O O . ASP A 1 117 ? -1.067 7.414 -1.610 1.00 91.19 117 ASP A O 1
ATOM 912 N N . SER A 1 118 ? 1.119 6.927 -1.667 1.00 89.44 118 SER A N 1
ATOM 913 C CA . SER A 1 118 ? 1.204 6.934 -3.126 1.00 89.44 118 SER A CA 1
ATOM 914 C C . SER A 1 118 ? 0.263 5.913 -3.778 1.00 89.44 118 SER A C 1
ATOM 916 O O . SER A 1 118 ? -0.368 6.212 -4.794 1.00 89.44 118 SER A O 1
ATOM 918 N N . ALA A 1 119 ? 0.167 4.699 -3.227 1.00 91.50 119 ALA A N 1
ATOM 919 C CA . ALA A 1 119 ? -0.645 3.627 -3.801 1.00 91.50 119 ALA A CA 1
ATOM 920 C C . ALA A 1 119 ? -2.155 3.861 -3.638 1.00 91.50 119 ALA A C 1
ATOM 922 O O . ALA A 1 119 ? -2.944 3.352 -4.442 1.00 91.50 119 ALA A O 1
ATOM 923 N N . TRP A 1 120 ? -2.559 4.589 -2.597 1.00 93.12 120 TRP A N 1
ATOM 924 C CA . TRP A 1 120 ? -3.960 4.808 -2.238 1.00 93.12 120 TRP A CA 1
ATOM 925 C C . TRP A 1 120 ? -4.517 6.141 -2.717 1.00 93.12 120 TRP A C 1
ATOM 927 O O . TRP A 1 120 ? -5.715 6.387 -2.582 1.00 93.12 120 TRP A O 1
ATOM 937 N N . ASN A 1 121 ? -3.689 6.976 -3.342 1.00 86.38 121 ASN A N 1
ATOM 938 C CA . ASN A 1 121 ? -4.165 8.154 -4.046 1.00 86.38 121 ASN A CA 1
ATOM 939 C C . ASN A 1 121 ? -5.312 7.798 -5.024 1.00 86.38 121 ASN A C 1
ATOM 941 O O . ASN A 1 121 ? -5.244 6.808 -5.764 1.00 86.38 121 ASN A O 1
ATOM 945 N N . GLY A 1 122 ? -6.388 8.586 -4.985 1.00 82.44 122 GLY A N 1
ATOM 946 C CA . GLY A 1 122 ? -7.619 8.362 -5.751 1.00 82.44 122 GLY A CA 1
ATOM 947 C C . GLY A 1 122 ? -8.595 7.326 -5.167 1.00 82.44 122 GLY A C 1
ATOM 948 O O . GLY A 1 122 ? -9.642 7.074 -5.761 1.00 82.44 122 GLY A O 1
ATOM 949 N N . ILE A 1 123 ? -8.303 6.696 -4.023 1.00 87.31 123 ILE A N 1
ATOM 950 C CA . ILE A 1 123 ? -9.287 5.865 -3.306 1.00 87.31 123 ILE A CA 1
ATOM 951 C C . ILE A 1 123 ? -10.188 6.779 -2.462 1.00 87.31 123 ILE A C 1
ATOM 953 O O . ILE A 1 123 ? -9.692 7.588 -1.683 1.00 87.31 123 ILE A O 1
ATOM 957 N N . GLY A 1 124 ? -11.510 6.635 -2.613 1.00 70.56 124 GLY A N 1
ATOM 958 C CA . GLY A 1 124 ? -12.504 7.399 -1.843 1.00 70.56 124 GLY A CA 1
ATOM 959 C C . GLY A 1 124 ? -12.895 8.761 -2.437 1.00 70.56 124 GLY A C 1
ATOM 960 O O . GLY A 1 124 ? -13.593 9.531 -1.779 1.00 70.56 124 GLY A O 1
ATOM 961 N N . GLU A 1 125 ? -12.486 9.081 -3.673 1.00 64.19 125 GLU A N 1
ATOM 962 C CA . GLU A 1 125 ? -12.886 10.337 -4.325 1.00 64.19 125 GLU A CA 1
ATOM 963 C C . GLU A 1 125 ? -14.418 10.435 -4.458 1.00 64.19 125 GLU A C 1
ATOM 965 O O . GLU A 1 125 ? -15.064 9.621 -5.116 1.00 64.19 125 GLU A O 1
ATOM 970 N N . GLY A 1 126 ? -14.989 11.428 -3.763 1.00 56.75 126 GLY A N 1
ATOM 971 C CA . GLY A 1 126 ? -16.430 11.634 -3.565 1.00 56.75 126 GLY A CA 1
ATOM 972 C C . GLY A 1 126 ? -16.811 11.898 -2.100 1.00 56.75 126 GLY A C 1
ATOM 973 O O . GLY A 1 126 ? -17.775 12.614 -1.838 1.00 56.75 126 GLY A O 1
ATOM 974 N N . SER A 1 127 ? -16.023 11.406 -1.138 1.00 47.91 127 SER A N 1
ATOM 975 C CA . SER A 1 127 ? -16.270 11.564 0.303 1.00 47.91 127 SER A CA 1
ATOM 976 C C . SER A 1 127 ? -14.968 11.844 1.054 1.00 47.91 127 SER A C 1
ATOM 978 O O . SER A 1 127 ? -14.388 10.913 1.587 1.00 47.91 127 SER A O 1
ATOM 980 N N . ALA A 1 128 ? -14.527 13.109 1.095 1.00 48.56 128 ALA A N 1
ATOM 981 C CA . ALA A 1 128 ? -13.227 13.549 1.628 1.00 48.56 128 ALA A CA 1
ATOM 982 C C . ALA A 1 128 ? -12.017 12.817 1.003 1.00 48.56 128 ALA A C 1
ATOM 984 O O . ALA A 1 128 ? -12.043 11.641 0.655 1.00 48.56 128 ALA A O 1
ATOM 985 N N . ARG A 1 129 ? -10.911 13.526 0.783 1.00 54.16 129 ARG A N 1
ATOM 986 C CA . ARG A 1 129 ? -9.679 12.821 0.403 1.00 54.16 129 ARG A CA 1
ATOM 987 C C . ARG A 1 129 ? -9.234 12.0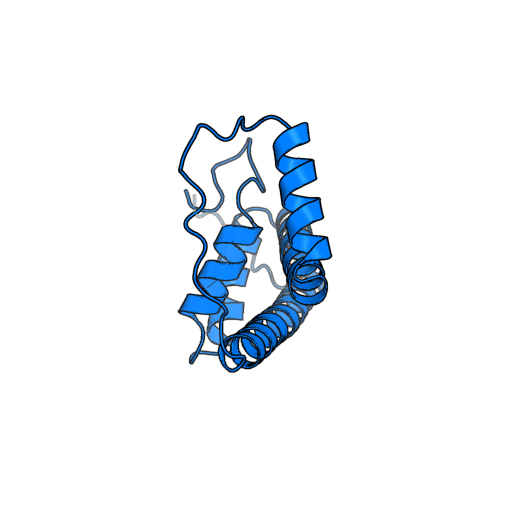05 1.617 1.00 54.16 129 ARG A C 1
ATOM 989 O O . ARG A 1 129 ? -9.383 12.478 2.735 1.00 54.16 129 ARG A O 1
ATOM 996 N N . TRP A 1 130 ? -8.676 10.816 1.421 1.00 61.53 130 TRP A N 1
ATOM 997 C CA . TRP A 1 130 ? -8.232 10.001 2.557 1.00 61.53 130 TRP A CA 1
ATOM 998 C C . TRP A 1 130 ? -7.105 10.678 3.376 1.00 61.53 130 TRP A C 1
ATOM 1000 O O . TRP A 1 130 ? -6.946 10.366 4.550 1.00 61.53 130 TRP A O 1
ATOM 1010 N N . TRP A 1 131 ? -6.383 11.642 2.782 1.00 57.28 131 TRP A N 1
ATOM 1011 C CA . TRP A 1 131 ? -5.388 12.520 3.427 1.00 57.28 131 TRP A CA 1
ATOM 1012 C C . TRP A 1 131 ? -5.935 13.894 3.883 1.00 57.28 131 TRP A C 1
ATOM 1014 O O . TRP A 1 131 ? -5.154 14.813 4.129 1.00 57.28 131 TRP A O 1
ATOM 1024 N N . SER A 1 132 ? -7.259 14.095 3.842 1.00 38.75 132 SER A N 1
ATOM 1025 C CA . SER A 1 132 ? -7.919 15.372 4.166 1.00 38.75 132 SER A CA 1
ATOM 1026 C C . SER A 1 132 ? -8.105 15.570 5.658 1.00 38.75 132 SER A C 1
ATOM 1028 O O . SER A 1 132 ? -8.404 14.583 6.357 1.00 38.75 132 SER A O 1
#

Organism: NCBI:txid2051553

Radius of gyration: 16.96 Å; chains: 1; bounding box: 48×28×43 Å